Protein AF-A0A7X9VY69-F1 (afdb_monomer)

Secondary structure (DSSP, 8-state):
--------EEPPPTTS--EE--STTT-HHHHHHHHHHHHHHHHH-SPTT---TTS--HHHHHHHHHHHHHHHPPTT-EEEEEEETTEEEEEEE-TTS-EE--------HHHHHHHHHHHHHHHHHHHTT-

Solvent-accessible surface area (backbone atoms only — not comparable to full-atom values): 8017 Å² total; per-residue (Å²): 134,81,80,82,76,57,86,45,73,43,84,47,53,101,85,69,50,74,43,66,50,81,47,57,90,70,42,72,65,42,33,50,52,52,52,51,52,52,51,48,33,71,74,72,46,71,64,93,84,69,86,62,94,88,62,75,50,73,69,52,40,36,53,50,30,54,56,44,46,78,74,65,52,51,87,59,48,48,75,49,78,48,80,54,96,95,47,49,44,48,47,31,26,38,65,87,68,47,78,52,88,71,98,68,94,69,93,42,41,36,57,39,42,44,53,37,40,54,52,49,47,53,52,53,60,59,62,74,75,112

Sequence (130 aa):
MTCDTSHGWVKPRADGARAKCGGPNLCSTCETEKMHNIMLTACFGPPVGTPTDGAPTRDAAVGAAIGRACAELPFGYSIELFLEAGYGGARLLGPEGGEIDLDQDERDLAYEINAGIDAAIATEQGKGAA

Nearest PDB structures (foldseek):
  1whq-assembly1_A  TM=3.171E-01  e=1.118E+00  Mus musculus
  5wg3-assembly1_A  TM=4.318E-01  e=4.539E+00  Homo sapiens
  2hc5-assembly1_A  TM=3.713E-01  e=3.301E+00  Bacillus subtilis
  3krw-assembly1_A  TM=4.331E-01  e=7.556E+00  Homo sapiens
  5ztm-assembly1_B  TM=2.431E-01  e=3.996E+00  Drosophila melanogaster

Mean predicted aligned error: 15.92 Å

Foldseek 3Di:
DFPPPQVAWDQDDVVRDIDGPRACVRDPVRVVVVVVQVVCCVVPNDPPPDDDPDDQDLVRLLVVLVVCCVVQADPLKDKDWDDDDVAIAIWIAHNVRDTDDQPDPDGRHSVRSNSNSVVRVVVVVVVVVD

Structure (mmCIF, N/CA/C/O backbone):
data_AF-A0A7X9VY69-F1
#
_entry.id   AF-A0A7X9VY69-F1
#
loop_
_atom_site.group_PDB
_atom_site.id
_atom_site.type_symbol
_atom_site.label_atom_id
_atom_site.label_alt_id
_atom_site.label_comp_id
_atom_site.label_asym_id
_atom_site.label_entity_id
_atom_site.label_seq_id
_atom_site.pdbx_PDB_ins_code
_atom_site.Cartn_x
_atom_site.Cartn_y
_atom_site.Cartn_z
_atom_site.occupancy
_atom_site.B_iso_or_equiv
_atom_site.auth_seq_id
_atom_site.auth_comp_id
_atom_site.auth_asym_id
_atom_site.auth_atom_id
_atom_site.pdbx_PDB_model_num
ATOM 1 N N . MET A 1 1 ? -4.699 -2.420 -22.846 1.00 42.00 1 MET A N 1
ATOM 2 C CA . MET A 1 1 ? -4.687 -0.989 -23.210 1.00 42.00 1 MET A CA 1
ATOM 3 C C . MET A 1 1 ? -5.370 -0.853 -24.563 1.00 42.00 1 MET A C 1
ATOM 5 O O . MET A 1 1 ? -4.800 -1.251 -25.569 1.00 42.00 1 MET A O 1
ATOM 9 N N . THR A 1 2 ? -6.638 -0.448 -24.587 1.00 41.19 2 THR A N 1
ATOM 10 C CA . THR A 1 2 ? -7.346 -0.118 -25.832 1.00 41.19 2 THR A CA 1
ATOM 11 C C . THR A 1 2 ? -6.780 1.196 -26.352 1.00 41.19 2 THR A C 1
ATOM 13 O O . THR A 1 2 ? -6.737 2.171 -25.613 1.00 41.19 2 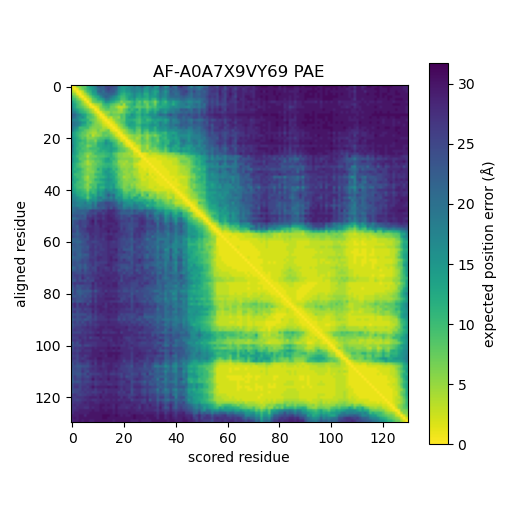THR A O 1
ATOM 16 N N . CYS A 1 3 ? -6.277 1.209 -27.583 1.00 42.62 3 CYS A N 1
ATOM 17 C CA . CYS A 1 3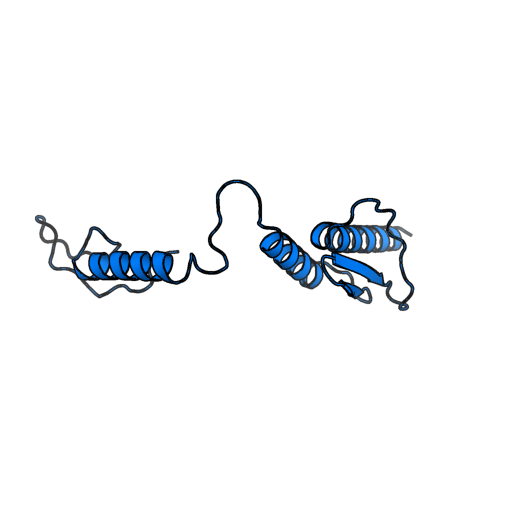 ? -5.744 2.411 -28.214 1.00 42.62 3 CYS A CA 1
ATOM 18 C C . CYS A 1 3 ? -6.870 3.456 -28.332 1.00 42.62 3 CYS A C 1
ATOM 20 O O . CYS A 1 3 ? -7.764 3.298 -29.161 1.00 42.62 3 CYS A O 1
ATOM 22 N N . ASP A 1 4 ? -6.847 4.502 -27.501 1.00 44.75 4 ASP A N 1
ATOM 23 C CA . ASP A 1 4 ? -7.823 5.608 -27.537 1.00 44.75 4 ASP A CA 1
ATOM 24 C C . ASP A 1 4 ? -7.624 6.555 -28.735 1.00 44.75 4 ASP A C 1
ATOM 26 O O . ASP A 1 4 ? -8.426 7.455 -28.988 1.00 44.75 4 ASP A O 1
ATOM 30 N N . THR A 1 5 ? -6.595 6.336 -29.551 1.00 49.47 5 THR A N 1
ATOM 31 C CA . THR A 1 5 ? -6.383 7.067 -30.799 1.00 49.47 5 THR A CA 1
ATOM 32 C C . THR A 1 5 ? -7.203 6.445 -31.929 1.00 49.47 5 THR A C 1
ATOM 34 O O . THR A 1 5 ? -6.700 5.864 -32.892 1.00 49.47 5 THR A O 1
ATOM 37 N N . SER A 1 6 ? -8.531 6.573 -31.855 1.00 53.88 6 SER A N 1
ATOM 38 C CA . SER A 1 6 ? -9.344 6.348 -33.048 1.00 53.88 6 SER A CA 1
ATOM 39 C C . SER A 1 6 ? -9.062 7.470 -34.052 1.00 53.88 6 SER A C 1
ATOM 41 O O . SER A 1 6 ? -9.699 8.517 -33.997 1.00 53.88 6 SER A O 1
ATOM 43 N N . HIS A 1 7 ? -8.125 7.254 -34.981 1.00 57.47 7 HIS A N 1
ATOM 44 C CA . HIS A 1 7 ? -7.727 8.189 -36.055 1.00 57.47 7 HIS A CA 1
ATOM 45 C C . HIS A 1 7 ? -8.829 8.485 -37.096 1.00 57.47 7 HIS A C 1
ATOM 47 O O . HIS A 1 7 ? -8.550 8.870 -38.229 1.00 57.47 7 HIS A O 1
ATOM 53 N N . GLY A 1 8 ? -10.097 8.288 -36.735 1.00 61.59 8 GLY A N 1
ATOM 54 C CA . GLY A 1 8 ? -11.251 8.432 -37.608 1.00 61.59 8 GLY A CA 1
ATOM 55 C C . GLY A 1 8 ? -11.647 7.146 -38.340 1.00 61.59 8 GLY A C 1
ATOM 56 O O . GLY A 1 8 ? -11.267 6.027 -37.980 1.00 61.59 8 GLY A O 1
ATOM 57 N N . TRP A 1 9 ? -12.495 7.326 -39.352 1.00 60.34 9 TRP A N 1
ATOM 58 C CA . TRP A 1 9 ? -13.027 6.261 -40.200 1.00 60.34 9 TRP A CA 1
ATOM 59 C C . TRP A 1 9 ? -12.048 5.951 -41.332 1.00 60.34 9 TRP A C 1
ATOM 61 O O . TRP A 1 9 ? -11.703 6.846 -42.105 1.00 60.34 9 TRP A O 1
ATOM 71 N N . VAL A 1 10 ? -11.641 4.690 -41.470 1.00 62.72 10 VAL A N 1
ATOM 72 C CA . VAL A 1 10 ? -10.800 4.256 -42.594 1.00 62.72 10 VAL A CA 1
ATOM 73 C C . VAL A 1 10 ? -11.692 4.014 -43.823 1.00 62.72 10 VAL A C 1
ATOM 75 O O . VAL A 1 10 ? -12.860 3.632 -43.681 1.00 62.72 10 VAL A O 1
ATOM 78 N N . LYS A 1 11 ? -11.178 4.271 -45.039 1.00 56.16 11 LYS A N 1
ATOM 79 C CA . LYS A 1 11 ? -11.867 3.919 -46.301 1.00 56.16 11 LYS A CA 1
ATOM 80 C C . LYS A 1 11 ? -12.227 2.422 -46.297 1.00 56.16 11 LYS A C 1
ATOM 82 O O . LYS A 1 11 ? -11.490 1.643 -45.697 1.00 56.16 11 LYS A O 1
ATOM 87 N N . PRO A 1 12 ? -13.372 2.035 -46.888 1.00 58.91 12 PRO A N 1
ATOM 88 C CA . PRO A 1 12 ? -14.048 0.806 -46.503 1.00 58.91 12 PRO A CA 1
ATOM 89 C C . PRO A 1 12 ? -13.247 -0.449 -46.849 1.00 58.91 12 PRO A C 1
ATOM 91 O O . PRO A 1 12 ? -12.426 -0.449 -47.770 1.00 58.91 12 PRO A O 1
ATOM 94 N N . ARG A 1 13 ? -13.545 -1.535 -46.123 1.00 55.19 13 ARG A N 1
ATOM 95 C CA . ARG A 1 13 ? -13.172 -2.899 -46.528 1.00 55.19 13 ARG A CA 1
ATOM 96 C C . ARG A 1 13 ? -13.763 -3.175 -47.923 1.00 55.19 13 ARG A C 1
ATOM 98 O O . ARG A 1 13 ? -14.617 -2.434 -48.406 1.00 55.19 13 ARG A O 1
ATOM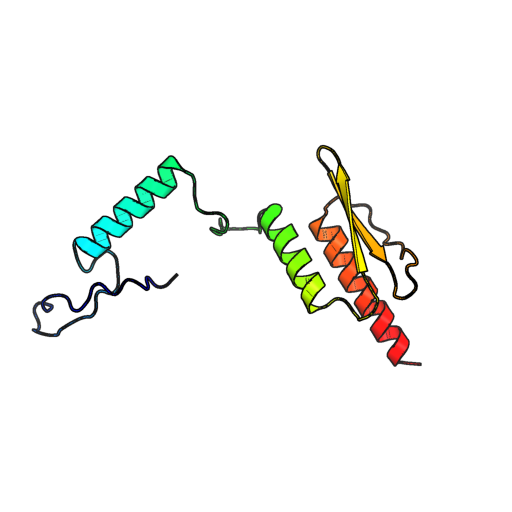 105 N N . ALA A 1 14 ? -13.315 -4.238 -48.590 1.00 55.81 14 ALA A N 1
ATOM 106 C CA . ALA A 1 14 ? -13.772 -4.592 -49.942 1.00 55.81 14 ALA A CA 1
ATOM 107 C C . ALA A 1 14 ? -15.311 -4.735 -50.085 1.00 55.81 14 ALA A C 1
ATOM 109 O O . ALA A 1 14 ? -15.825 -4.732 -51.197 1.00 55.81 14 ALA A O 1
ATOM 110 N N . ASP A 1 15 ? -16.033 -4.828 -48.964 1.00 61.59 15 ASP A N 1
ATOM 111 C CA . ASP A 1 15 ? -17.492 -4.892 -48.832 1.00 61.59 15 ASP A CA 1
ATOM 112 C C . ASP A 1 15 ? -18.198 -3.517 -48.749 1.00 61.59 15 ASP A C 1
ATOM 114 O O . ASP A 1 15 ? -19.422 -3.459 -48.646 1.00 61.59 15 ASP A O 1
ATOM 118 N N . GLY A 1 16 ? -17.465 -2.399 -48.783 1.00 58.34 16 GLY A N 1
ATOM 119 C CA . GLY A 1 16 ? -18.043 -1.053 -48.714 1.00 58.34 16 GLY A CA 1
ATOM 120 C C . GLY A 1 16 ? -18.404 -0.571 -47.300 1.00 58.34 16 GLY A C 1
ATOM 121 O O . GLY A 1 16 ? -18.854 0.568 -47.151 1.00 58.34 16 GLY A O 1
ATOM 122 N N . ALA A 1 17 ? -18.165 -1.364 -46.250 1.00 58.00 17 ALA A N 1
ATOM 123 C CA . ALA A 1 17 ? -18.462 -0.973 -44.874 1.00 58.00 17 ALA A CA 1
ATOM 124 C C . ALA A 1 17 ? -17.372 -0.055 -44.283 1.00 58.00 17 ALA A C 1
ATOM 126 O O . ALA A 1 17 ? -16.174 -0.351 -44.341 1.00 58.00 17 ALA A O 1
ATOM 127 N N . ARG A 1 18 ? -17.779 1.072 -43.676 1.00 57.03 18 ARG A N 1
ATOM 128 C CA . ARG A 1 18 ? -16.869 1.972 -42.941 1.00 57.03 18 ARG A CA 1
ATOM 129 C C . ARG A 1 18 ? -16.512 1.326 -41.601 1.00 57.03 18 ARG A C 1
ATOM 131 O O . ARG A 1 18 ? -17.401 1.045 -40.805 1.00 57.03 18 ARG A O 1
ATOM 138 N N . ALA A 1 19 ? -15.222 1.143 -41.333 1.00 62.84 19 ALA A N 1
ATOM 139 C CA . ALA A 1 19 ? -14.724 0.679 -40.040 1.00 62.84 19 ALA A CA 1
ATOM 140 C C . ALA A 1 19 ? -13.963 1.809 -39.328 1.00 62.84 19 ALA A C 1
ATOM 142 O O . ALA A 1 19 ? -13.222 2.574 -39.952 1.00 62.84 19 ALA A O 1
ATOM 143 N N . LYS A 1 20 ? -14.157 1.929 -38.012 1.00 61.00 20 LYS A N 1
ATOM 144 C CA . LYS A 1 20 ? -13.338 2.787 -37.139 1.00 61.00 20 LYS A CA 1
ATOM 145 C C . LYS A 1 20 ? -11.914 2.195 -37.092 1.00 61.00 20 LYS A C 1
ATOM 147 O O . LYS A 1 20 ? -11.823 0.965 -37.047 1.00 61.00 20 LYS A O 1
ATOM 152 N N . CYS A 1 21 ? -10.819 2.988 -37.135 1.00 65.75 21 CYS A N 1
ATOM 153 C CA . CYS A 1 21 ? -9.479 2.376 -36.943 1.00 65.75 21 CYS A CA 1
ATOM 154 C C . CYS A 1 21 ? -9.493 1.647 -35.596 1.00 65.75 21 CYS A C 1
ATOM 156 O O . CYS A 1 21 ? -9.834 2.242 -34.576 1.00 65.75 21 CYS A O 1
ATOM 158 N N . GLY A 1 22 ? -9.182 0.353 -35.636 1.00 57.84 22 GLY A N 1
ATOM 159 C CA . GLY A 1 22 ? -9.290 -0.563 -34.504 1.00 57.84 22 GLY A CA 1
ATOM 160 C C . GLY A 1 22 ? -7.994 -1.306 -34.200 1.00 57.84 22 GLY A C 1
ATOM 161 O O . GLY A 1 22 ? -8.037 -2.311 -33.500 1.00 57.84 22 GLY A O 1
ATOM 162 N N . GLY A 1 23 ? -6.853 -0.868 -34.743 1.00 58.66 23 GLY A N 1
ATOM 163 C CA . GLY A 1 23 ? -5.563 -1.456 -34.394 1.00 58.66 23 GLY A CA 1
ATOM 164 C C . GLY A 1 23 ? -4.521 -1.474 -35.513 1.00 58.66 23 GLY A C 1
ATOM 165 O O . GLY A 1 23 ? -4.791 -1.057 -36.642 1.00 58.66 23 GLY A O 1
ATOM 166 N N . PRO A 1 24 ? -3.320 -1.991 -35.209 1.00 56.81 24 PRO A N 1
ATOM 167 C CA . PRO A 1 24 ? -2.109 -1.815 -36.015 1.00 56.81 24 PRO A CA 1
ATOM 168 C C . PRO A 1 24 ? -2.127 -2.484 -37.396 1.00 56.81 24 PRO A C 1
ATOM 170 O O . PRO A 1 24 ? -1.228 -2.242 -38.186 1.00 56.81 24 PRO A O 1
ATOM 173 N N . ASN A 1 25 ? -3.145 -3.292 -37.704 1.00 58.38 25 ASN A N 1
ATOM 174 C CA . ASN A 1 25 ? -3.284 -3.978 -38.993 1.00 58.38 25 ASN A CA 1
ATOM 175 C C . ASN A 1 25 ? -4.352 -3.342 -39.905 1.00 58.38 25 ASN A C 1
ATOM 177 O O . ASN A 1 25 ? -4.692 -3.912 -40.939 1.00 58.38 25 ASN A O 1
ATOM 181 N N . LEU A 1 26 ? -4.940 -2.207 -39.506 1.00 63.69 26 LEU A N 1
ATOM 182 C CA . LEU A 1 26 ? -6.069 -1.583 -40.211 1.00 63.69 26 LEU A CA 1
ATOM 183 C C . LEU A 1 26 ? -5.690 -0.339 -41.024 1.00 63.69 26 LEU A C 1
ATOM 185 O O . LEU A 1 26 ? -6.391 -0.025 -41.984 1.00 63.69 26 LEU A O 1
ATOM 189 N N . CYS A 1 27 ? -4.612 0.373 -40.677 1.00 69.75 27 CYS A N 1
ATOM 190 C CA . CYS A 1 27 ? -4.095 1.472 -41.495 1.00 69.75 27 CYS A CA 1
ATOM 191 C C . CYS A 1 27 ? -2.619 1.780 -41.207 1.00 69.75 27 CYS A C 1
ATOM 193 O O . CYS A 1 27 ? -2.111 1.490 -40.123 1.00 69.75 27 CYS A O 1
ATOM 195 N N . SER A 1 28 ? -1.965 2.447 -42.161 1.00 72.38 28 SER A N 1
ATOM 196 C CA . SER A 1 28 ? -0.558 2.862 -42.071 1.00 72.38 28 SER A CA 1
ATOM 197 C C . SER A 1 28 ? -0.270 3.819 -40.910 1.00 72.38 28 SER A C 1
ATOM 199 O O . SER A 1 28 ? 0.850 3.854 -40.407 1.00 72.38 28 SER A O 1
ATOM 201 N N . THR A 1 29 ? -1.266 4.571 -40.435 1.00 70.88 29 THR A N 1
ATOM 202 C CA . THR A 1 29 ? -1.136 5.410 -39.233 1.00 70.88 29 THR A CA 1
ATOM 203 C C . THR A 1 29 ? -1.055 4.552 -37.974 1.00 70.88 29 THR A C 1
ATOM 205 O O . THR A 1 29 ? -0.116 4.695 -37.199 1.00 70.88 29 THR A O 1
ATOM 208 N N . CYS A 1 30 ? -1.986 3.608 -37.811 1.00 71.44 30 CYS A N 1
ATOM 209 C CA . CYS A 1 30 ? -2.012 2.678 -36.683 1.00 71.44 30 CYS A CA 1
ATOM 210 C C . CYS A 1 30 ? -0.751 1.754 -36.708 1.00 71.44 30 CYS A C 1
ATOM 212 O O . CYS A 1 30 ? -0.245 1.355 -35.660 1.00 71.44 30 CYS A O 1
ATOM 214 N N . GLU A 1 31 ? -0.174 1.476 -37.886 1.00 73.00 31 GLU A N 1
ATOM 215 C CA . GLU A 1 31 ? 1.120 0.786 -38.049 1.00 73.00 31 GLU A CA 1
ATOM 216 C C . GLU A 1 31 ? 2.329 1.663 -37.665 1.00 73.00 31 GLU A C 1
ATOM 218 O O . GLU A 1 31 ? 3.214 1.217 -36.932 1.00 73.00 31 GLU A O 1
ATOM 223 N N . THR A 1 32 ? 2.347 2.928 -38.098 1.00 74.69 32 THR A N 1
ATOM 224 C CA . THR A 1 32 ? 3.387 3.904 -37.725 1.00 74.69 32 THR A CA 1
ATOM 225 C C . THR A 1 32 ? 3.441 4.112 -36.212 1.00 74.69 32 THR A C 1
ATOM 227 O O . THR A 1 32 ? 4.526 4.119 -35.636 1.00 74.69 32 THR A O 1
ATOM 230 N N . GLU A 1 33 ? 2.291 4.220 -35.542 1.00 75.19 33 GLU A N 1
ATOM 231 C CA . GLU A 1 33 ? 2.241 4.330 -34.080 1.00 75.19 33 GLU A CA 1
ATOM 232 C C . GLU A 1 33 ? 2.820 3.104 -33.375 1.00 75.19 33 GLU A C 1
ATOM 234 O O . GLU A 1 33 ? 3.556 3.243 -32.398 1.00 75.19 33 GLU A O 1
ATOM 239 N N . LYS A 1 34 ? 2.536 1.901 -33.887 1.00 73.00 34 LYS A N 1
ATOM 240 C CA . LYS A 1 34 ? 3.126 0.668 -33.361 1.00 73.00 34 LYS A CA 1
ATOM 241 C C . LYS A 1 34 ? 4.646 0.698 -33.491 1.00 73.00 34 LYS A C 1
ATOM 243 O O . LYS A 1 34 ? 5.338 0.379 -32.529 1.00 73.00 34 LYS A O 1
ATOM 248 N N . MET A 1 35 ? 5.168 1.094 -34.652 1.00 73.31 35 MET A N 1
ATOM 249 C CA . MET A 1 35 ? 6.615 1.203 -34.859 1.00 73.31 35 MET A CA 1
ATOM 250 C C . MET A 1 35 ? 7.242 2.270 -33.960 1.00 73.31 3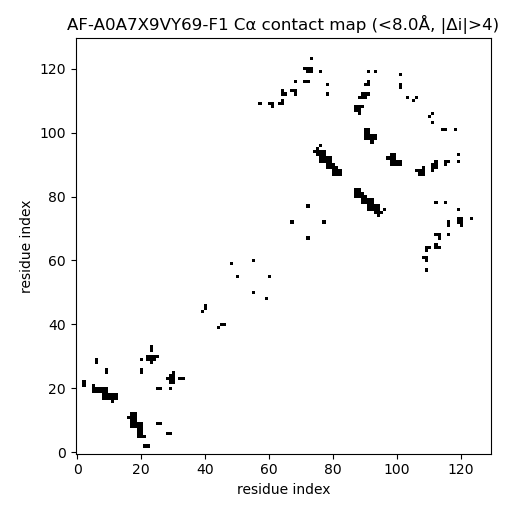5 MET A C 1
ATOM 252 O O . MET A 1 35 ? 8.274 2.012 -33.349 1.00 73.31 35 MET A O 1
ATOM 256 N N . HIS A 1 36 ? 6.598 3.427 -33.807 1.00 73.50 36 HIS A N 1
ATOM 257 C CA . HIS A 1 36 ? 7.043 4.474 -32.889 1.00 73.50 36 HIS A CA 1
ATOM 258 C C . HIS A 1 36 ? 7.097 3.973 -31.438 1.00 73.50 36 HIS A C 1
ATOM 260 O O . HIS A 1 36 ? 8.095 4.178 -30.753 1.00 73.50 36 HIS A O 1
ATOM 266 N N . ASN A 1 37 ? 6.074 3.243 -30.985 1.00 69.50 37 ASN A N 1
ATOM 267 C CA . ASN A 1 37 ? 6.041 2.665 -29.643 1.00 69.50 37 ASN A CA 1
ATOM 268 C C . ASN A 1 37 ? 7.140 1.604 -29.435 1.00 69.50 37 ASN A C 1
ATOM 270 O O . ASN A 1 37 ? 7.809 1.604 -28.401 1.00 69.50 37 ASN A O 1
ATOM 274 N N . ILE A 1 38 ? 7.391 0.757 -30.441 1.00 75.00 38 ILE A N 1
ATOM 275 C CA . ILE A 1 38 ? 8.500 -0.211 -30.431 1.00 75.00 38 ILE A CA 1
ATOM 276 C C . ILE A 1 38 ? 9.849 0.511 -30.332 1.00 75.00 38 ILE A C 1
ATOM 278 O O . ILE A 1 38 ? 10.688 0.118 -29.523 1.00 75.00 38 ILE A O 1
ATOM 282 N N . MET A 1 39 ? 10.058 1.579 -31.109 1.00 77.50 39 MET A N 1
ATOM 283 C CA . MET A 1 39 ? 11.309 2.343 -31.067 1.00 77.50 39 MET A CA 1
ATOM 284 C C . MET A 1 39 ? 11.524 3.024 -29.714 1.00 77.50 39 MET A C 1
ATOM 286 O O . MET A 1 39 ? 12.616 2.940 -29.159 1.00 77.50 39 MET A O 1
ATOM 290 N N . LEU A 1 40 ? 10.484 3.638 -29.143 1.00 72.25 40 LEU A N 1
ATOM 291 C CA . LEU A 1 40 ? 10.568 4.239 -27.811 1.00 72.25 40 LEU A CA 1
ATOM 292 C C . LEU A 1 40 ? 10.897 3.197 -26.735 1.00 72.25 40 LEU A C 1
ATOM 294 O O . LEU A 1 40 ? 11.773 3.434 -25.908 1.00 72.25 40 LEU A O 1
ATOM 298 N N . THR A 1 41 ? 10.261 2.026 -26.795 1.00 70.00 41 THR A N 1
ATOM 299 C CA . THR A 1 41 ? 10.503 0.918 -25.858 1.00 70.00 41 THR A CA 1
ATOM 300 C C . THR A 1 41 ? 11.935 0.384 -25.957 1.00 70.00 41 THR A C 1
ATOM 302 O O . THR A 1 41 ? 12.554 0.067 -24.946 1.00 70.00 41 THR A O 1
ATOM 305 N N . ALA A 1 42 ? 12.493 0.305 -27.167 1.00 69.56 42 ALA A N 1
ATOM 306 C CA . ALA A 1 42 ? 13.864 -0.152 -27.377 1.00 69.56 42 ALA A CA 1
ATOM 307 C C . ALA A 1 42 ? 14.915 0.863 -26.889 1.00 69.56 42 ALA A C 1
ATOM 309 O O . ALA A 1 42 ? 15.975 0.460 -26.417 1.00 69.56 42 ALA A O 1
ATOM 310 N N . CYS A 1 43 ? 14.637 2.167 -26.991 1.00 71.12 43 CYS A N 1
ATOM 311 C CA . CYS A 1 43 ? 15.574 3.218 -26.583 1.00 71.12 43 CYS A CA 1
ATOM 312 C C . CYS A 1 43 ? 15.519 3.553 -25.087 1.00 71.12 43 CYS A C 1
ATOM 314 O O . CYS A 1 43 ? 16.555 3.854 -24.501 1.00 71.12 43 CYS A O 1
ATOM 316 N N . PHE A 1 44 ? 14.333 3.530 -24.477 1.00 70.88 44 PHE A N 1
ATOM 317 C CA . PHE A 1 44 ? 14.118 4.000 -23.102 1.00 70.88 44 PHE A CA 1
ATOM 318 C C . PHE A 1 44 ? 13.717 2.886 -22.128 1.00 70.88 44 PHE A C 1
ATOM 320 O O . PHE A 1 44 ? 13.455 3.157 -20.958 1.00 70.88 44 PHE A O 1
ATOM 327 N N . GLY A 1 45 ? 13.702 1.636 -22.594 1.00 61.66 45 GLY A N 1
ATOM 328 C CA . GLY A 1 45 ? 13.125 0.522 -21.856 1.00 61.66 45 GLY A CA 1
ATOM 329 C C . GLY A 1 45 ? 11.594 0.546 -21.900 1.00 61.66 45 GLY A C 1
ATOM 330 O O . GLY A 1 45 ? 10.980 1.502 -22.388 1.00 61.66 45 GLY A O 1
ATOM 331 N N . PRO A 1 46 ? 10.943 -0.526 -21.429 1.00 59.88 46 PRO A N 1
ATOM 332 C CA . PRO A 1 46 ? 9.496 -0.556 -21.363 1.00 59.88 46 PRO A CA 1
ATOM 333 C C . PRO A 1 46 ? 8.993 0.447 -20.310 1.00 59.88 46 PRO A C 1
ATOM 335 O O . PRO A 1 46 ? 9.678 0.695 -19.315 1.00 59.88 46 PRO A O 1
ATOM 338 N N . PRO A 1 47 ? 7.806 1.051 -20.506 1.00 58.19 47 PRO A N 1
ATOM 339 C CA . PRO A 1 47 ? 7.255 1.978 -19.530 1.00 58.19 47 PRO A CA 1
ATOM 340 C C . PRO A 1 47 ? 7.068 1.270 -18.183 1.00 58.19 47 PRO A C 1
ATOM 342 O O . PRO A 1 47 ? 6.671 0.098 -18.136 1.00 58.19 47 PRO A O 1
ATOM 345 N N . VAL A 1 48 ? 7.338 2.005 -17.098 1.00 50.22 48 VAL A N 1
ATOM 346 C CA . VAL A 1 48 ? 7.028 1.593 -15.720 1.00 50.22 48 VAL A CA 1
ATOM 347 C C . VAL A 1 48 ? 5.591 1.056 -15.681 1.00 50.22 48 VAL A C 1
ATOM 349 O O . VAL A 1 48 ? 4.652 1.762 -16.045 1.00 50.22 48 VAL A O 1
ATOM 352 N N . GLY A 1 49 ? 5.433 -0.217 -15.299 1.00 52.62 49 GLY A N 1
ATOM 353 C CA . GLY A 1 49 ? 4.129 -0.888 -15.197 1.00 52.62 49 GLY A CA 1
ATOM 354 C C . GLY A 1 49 ? 3.757 -1.851 -16.332 1.00 52.62 49 GLY A C 1
ATOM 355 O O . GLY A 1 49 ? 2.615 -2.302 -16.381 1.00 52.62 49 GLY A O 1
ATOM 356 N N . THR A 1 50 ? 4.672 -2.204 -17.237 1.00 52.53 50 THR A N 1
ATOM 357 C CA . THR A 1 50 ? 4.454 -3.346 -18.146 1.00 52.53 50 THR A CA 1
ATOM 358 C C . THR A 1 50 ? 4.594 -4.667 -17.376 1.00 52.53 50 THR A C 1
ATOM 360 O O . THR A 1 50 ? 5.670 -4.942 -16.846 1.00 52.53 50 THR A O 1
ATOM 363 N N . PRO A 1 51 ? 3.536 -5.494 -17.273 1.00 53.97 51 PRO A N 1
ATOM 364 C CA . PRO A 1 51 ? 3.624 -6.760 -16.559 1.00 53.97 51 PRO A CA 1
ATOM 365 C C . PRO A 1 51 ? 4.460 -7.751 -17.375 1.00 53.97 51 PRO A C 1
ATOM 367 O O . PRO A 1 51 ? 4.074 -8.143 -18.475 1.00 53.97 51 PRO A O 1
ATOM 370 N N . THR A 1 52 ? 5.618 -8.140 -16.845 1.00 53.22 52 THR A N 1
ATOM 371 C CA . THR A 1 52 ? 6.380 -9.306 -17.303 1.00 53.22 52 THR A CA 1
ATOM 372 C C . THR A 1 52 ? 5.787 -10.551 -16.652 1.00 53.22 52 THR A C 1
ATOM 374 O O . THR A 1 52 ? 5.605 -10.574 -15.436 1.00 53.22 52 THR A O 1
ATOM 377 N N . ASP A 1 53 ? 5.460 -11.561 -17.451 1.00 55.94 53 ASP A N 1
ATOM 378 C CA . ASP A 1 53 ? 4.840 -12.813 -17.015 1.00 55.94 53 ASP A CA 1
ATOM 379 C C . ASP A 1 53 ? 5.513 -13.420 -15.760 1.00 55.94 53 ASP A C 1
ATOM 381 O O . ASP A 1 53 ? 6.692 -13.773 -15.793 1.00 55.94 53 ASP A O 1
ATOM 385 N N . GLY A 1 54 ? 4.751 -13.586 -14.666 1.00 57.06 54 GLY A N 1
ATOM 386 C CA . GLY A 1 54 ? 5.034 -14.590 -13.624 1.00 57.06 54 GLY A CA 1
ATOM 387 C C . GLY A 1 54 ? 5.001 -14.154 -12.152 1.00 57.06 54 GLY A C 1
ATOM 388 O O . GLY A 1 54 ? 4.513 -14.917 -11.326 1.00 57.06 54 GLY A O 1
ATOM 389 N N . ALA A 1 55 ? 5.462 -12.958 -11.790 1.00 56.25 55 ALA A N 1
ATOM 390 C CA . ALA A 1 55 ? 5.384 -12.434 -10.419 1.00 56.25 55 ALA A CA 1
ATOM 391 C C . ALA A 1 55 ? 5.486 -10.901 -10.452 1.00 56.25 55 ALA A C 1
ATOM 393 O O . ALA A 1 55 ? 6.189 -10.379 -11.323 1.00 56.25 55 ALA A O 1
ATOM 394 N N . PRO A 1 56 ? 4.807 -10.159 -9.554 1.00 62.06 56 PRO A N 1
ATOM 395 C CA . PRO A 1 56 ? 5.007 -8.718 -9.471 1.00 62.06 56 PRO A CA 1
ATOM 396 C C . PRO A 1 5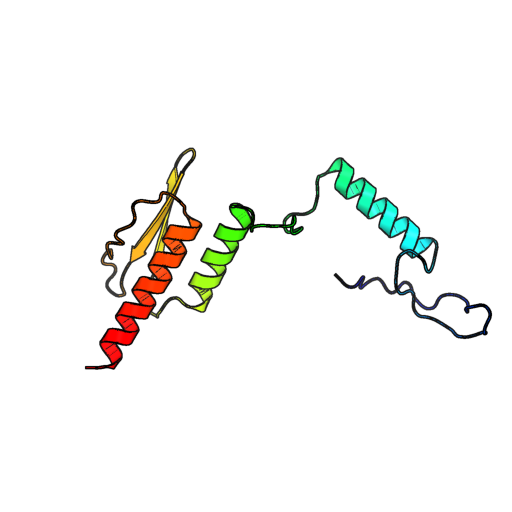6 ? 6.491 -8.436 -9.225 1.00 62.06 56 PRO A C 1
ATOM 398 O O . PRO A 1 56 ? 7.131 -9.087 -8.399 1.00 62.06 56 PRO A O 1
ATOM 401 N N . THR A 1 57 ? 7.051 -7.467 -9.950 1.00 80.88 57 THR A N 1
ATOM 402 C CA . THR A 1 57 ? 8.383 -6.957 -9.615 1.00 80.88 57 THR A CA 1
ATOM 403 C C . THR A 1 57 ? 8.365 -6.439 -8.178 1.00 80.88 57 THR A C 1
ATOM 405 O O . THR A 1 57 ? 7.315 -6.021 -7.684 1.00 80.88 57 THR A O 1
ATOM 408 N N . ARG A 1 58 ? 9.519 -6.435 -7.501 1.00 80.50 58 ARG A N 1
ATOM 409 C CA . ARG A 1 58 ? 9.634 -5.913 -6.128 1.00 80.50 58 ARG A CA 1
ATOM 410 C C . ARG A 1 58 ? 8.988 -4.527 -5.993 1.00 80.50 58 ARG A C 1
ATOM 412 O O . ARG A 1 58 ? 8.216 -4.294 -5.071 1.00 80.50 58 ARG A O 1
ATOM 419 N N . ASP A 1 59 ? 9.203 -3.658 -6.976 1.00 83.75 59 ASP A N 1
ATOM 420 C CA . ASP A 1 59 ? 8.615 -2.314 -7.016 1.00 83.75 59 ASP A CA 1
ATOM 421 C C . ASP A 1 59 ? 7.083 -2.337 -7.146 1.00 83.75 59 ASP A C 1
ATOM 423 O O . ASP A 1 59 ? 6.387 -1.569 -6.481 1.00 83.75 59 ASP A O 1
ATOM 427 N N . ALA A 1 60 ? 6.536 -3.239 -7.970 1.00 86.38 60 ALA A N 1
ATOM 428 C CA . ALA A 1 60 ? 5.092 -3.408 -8.112 1.00 86.38 60 ALA A CA 1
ATOM 429 C C . ALA A 1 60 ? 4.455 -3.984 -6.839 1.00 86.38 60 ALA A C 1
ATOM 431 O O . ALA A 1 60 ? 3.361 -3.563 -6.467 1.00 86.38 60 ALA A O 1
ATOM 432 N N . ALA A 1 61 ? 5.140 -4.904 -6.153 1.00 87.62 61 ALA A N 1
ATOM 433 C CA . ALA A 1 61 ? 4.690 -5.461 -4.882 1.00 87.62 61 ALA A CA 1
ATOM 434 C C . ALA A 1 61 ? 4.634 -4.385 -3.787 1.00 87.62 61 ALA A C 1
ATOM 436 O O . ALA A 1 61 ? 3.628 -4.277 -3.086 1.00 87.62 61 ALA A O 1
ATOM 437 N N . VAL A 1 62 ? 5.661 -3.532 -3.697 1.00 91.06 62 VAL A N 1
ATOM 438 C CA . VAL A 1 62 ? 5.679 -2.393 -2.764 1.00 91.06 62 VAL A CA 1
ATOM 439 C C . VAL A 1 62 ? 4.554 -1.409 -3.086 1.00 91.06 62 VAL A C 1
ATOM 441 O O . VAL A 1 62 ? 3.797 -1.027 -2.196 1.00 91.06 62 VAL A O 1
ATOM 444 N N . GLY A 1 63 ? 4.385 -1.038 -4.360 1.00 92.00 63 GLY A N 1
ATOM 445 C CA . GLY A 1 63 ? 3.297 -0.152 -4.780 1.00 92.00 63 GLY A CA 1
ATOM 446 C C . GLY A 1 63 ? 1.909 -0.717 -4.457 1.00 92.00 63 GLY A C 1
ATOM 447 O O . GLY A 1 63 ? 1.044 0.013 -3.971 1.00 92.00 63 GLY A O 1
ATOM 448 N N . ALA A 1 64 ? 1.707 -2.020 -4.666 1.00 91.69 64 ALA A N 1
ATOM 449 C CA . ALA A 1 64 ? 0.465 -2.704 -4.320 1.00 91.69 64 ALA A CA 1
ATOM 450 C C . ALA A 1 64 ? 0.214 -2.718 -2.803 1.00 91.69 64 ALA A C 1
ATOM 452 O O . ALA A 1 64 ? -0.905 -2.437 -2.378 1.00 91.69 64 ALA A O 1
ATOM 453 N N . ALA A 1 65 ? 1.245 -2.976 -1.991 1.00 93.88 65 ALA A N 1
ATOM 454 C CA . ALA A 1 65 ? 1.136 -2.979 -0.532 1.00 93.88 65 ALA A CA 1
ATOM 455 C C . ALA A 1 65 ? 0.773 -1.590 0.020 1.00 93.88 65 ALA A C 1
ATOM 457 O O . ALA A 1 65 ? -0.108 -1.471 0.868 1.00 93.88 65 ALA A O 1
ATOM 458 N N . ILE A 1 66 ? 1.379 -0.523 -0.514 1.00 94.69 66 ILE A N 1
ATOM 459 C CA . ILE A 1 66 ? 1.030 0.860 -0.151 1.00 94.69 66 ILE A CA 1
ATOM 460 C C . ILE A 1 66 ? -0.419 1.170 -0.543 1.00 94.69 66 ILE A C 1
ATOM 462 O O . ILE A 1 66 ? -1.179 1.700 0.266 1.00 94.69 66 ILE A O 1
ATOM 466 N N . GLY A 1 67 ? -0.822 0.814 -1.767 1.00 95.06 67 GLY A N 1
ATOM 467 C CA . GLY A 1 67 ? -2.199 1.004 -2.226 1.00 95.06 67 GLY A CA 1
ATOM 468 C C . GLY A 1 67 ? -3.213 0.289 -1.331 1.00 95.06 67 GLY A C 1
ATOM 469 O O . GLY A 1 67 ? -4.249 0.861 -0.993 1.00 95.06 67 GLY A O 1
ATOM 470 N N . ARG A 1 68 ? -2.878 -0.928 -0.891 1.00 94.88 68 ARG A N 1
ATOM 471 C CA . ARG A 1 68 ? -3.675 -1.704 0.059 1.00 94.88 68 ARG A CA 1
ATOM 472 C C . ARG A 1 68 ? -3.753 -1.026 1.425 1.00 94.88 68 ARG A C 1
ATOM 474 O O . ARG A 1 68 ? -4.851 -0.880 1.949 1.00 94.88 68 ARG A O 1
ATOM 481 N N . ALA A 1 69 ? -2.634 -0.548 1.971 1.00 94.69 69 ALA A N 1
ATOM 482 C CA . ALA A 1 69 ? -2.620 0.170 3.247 1.00 94.69 69 ALA A CA 1
ATOM 483 C C . ALA A 1 69 ? -3.560 1.385 3.215 1.00 94.69 69 ALA A C 1
ATOM 485 O O . ALA A 1 69 ? -4.351 1.585 4.129 1.00 94.69 69 ALA A O 1
ATOM 486 N N . CYS A 1 70 ? -3.553 2.160 2.128 1.00 94.25 70 CYS A N 1
ATOM 487 C CA . CYS A 1 70 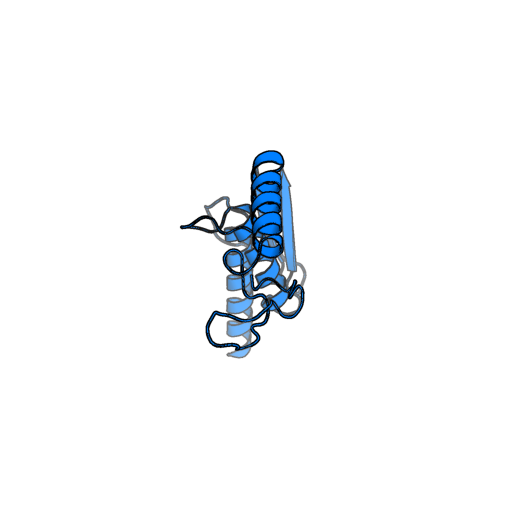? -4.464 3.297 1.985 1.00 94.25 70 CYS A CA 1
ATOM 488 C C . CYS A 1 70 ? -5.951 2.904 1.928 1.00 94.25 70 CYS A C 1
ATOM 490 O O . CYS A 1 70 ? -6.802 3.738 2.232 1.00 94.25 70 CYS A O 1
ATOM 492 N N . ALA A 1 71 ? -6.270 1.683 1.497 1.00 95.00 71 ALA A N 1
ATOM 493 C CA . ALA A 1 71 ? -7.642 1.218 1.316 1.00 95.00 71 ALA A CA 1
ATOM 494 C C . ALA A 1 71 ? -8.194 0.453 2.529 1.00 95.00 71 ALA A C 1
ATOM 496 O O . ALA A 1 71 ? -9.387 0.545 2.813 1.00 95.00 71 ALA A O 1
ATOM 497 N N . GLU A 1 72 ? -7.347 -0.317 3.212 1.00 94.94 72 GLU A N 1
ATOM 498 C CA . GLU A 1 72 ? -7.775 -1.340 4.174 1.00 94.94 72 GLU A CA 1
ATOM 499 C C . GLU A 1 72 ? -7.309 -1.081 5.608 1.00 94.94 72 GLU A C 1
ATOM 501 O O . GLU A 1 72 ? -7.817 -1.726 6.526 1.00 94.94 72 GLU A O 1
ATOM 506 N N . LEU A 1 73 ? -6.359 -0.166 5.832 1.00 93.44 73 LEU A N 1
ATOM 507 C CA . LEU A 1 73 ? -5.842 0.066 7.176 1.00 93.44 73 LEU A CA 1
ATOM 508 C C . LEU A 1 73 ? -6.943 0.658 8.084 1.00 93.44 73 LEU A C 1
ATOM 510 O O . LEU A 1 73 ? -7.562 1.662 7.712 1.00 93.44 73 LEU A O 1
ATOM 514 N N . PRO A 1 74 ? -7.203 0.069 9.269 1.00 93.00 74 PRO A N 1
ATOM 515 C CA . PRO A 1 74 ? -8.226 0.573 10.180 1.00 93.00 74 PRO A CA 1
ATOM 516 C C . PRO A 1 74 ? -7.918 1.984 10.695 1.00 93.00 74 PRO A C 1
ATOM 518 O O . PRO A 1 74 ? -6.766 2.414 10.775 1.00 93.00 74 PRO A O 1
ATOM 521 N N . PHE A 1 75 ? -8.965 2.722 11.069 1.00 90.75 75 PHE A N 1
ATOM 522 C CA . PHE A 1 75 ? -8.822 4.101 11.529 1.00 90.75 75 PHE A CA 1
ATOM 523 C C . PHE A 1 75 ? -7.943 4.196 12.786 1.00 90.75 75 PHE A C 1
ATOM 525 O O . PHE A 1 75 ? -8.100 3.434 13.734 1.00 90.75 75 PHE A O 1
ATOM 532 N N . GLY A 1 76 ? -7.036 5.174 12.804 1.00 90.88 76 GLY A N 1
ATOM 533 C CA . GLY A 1 76 ? -6.087 5.396 13.897 1.00 90.88 76 GLY A CA 1
ATOM 534 C C . GLY A 1 76 ? -4.785 4.609 13.747 1.00 90.88 76 GLY A C 1
ATOM 535 O O . GLY A 1 76 ? -3.758 5.071 14.228 1.00 90.88 76 GLY A O 1
ATOM 536 N N . TYR A 1 77 ? -4.782 3.490 13.025 1.00 93.69 77 TYR A N 1
ATOM 537 C CA . TYR A 1 77 ? -3.544 2.782 12.719 1.00 93.69 77 TYR A CA 1
ATOM 538 C C . TYR A 1 77 ? -2.724 3.548 11.677 1.00 93.69 77 TYR A C 1
ATOM 540 O O . TYR A 1 77 ? -3.263 4.238 10.807 1.00 93.69 77 TYR A O 1
ATOM 548 N N . SER A 1 78 ? -1.405 3.410 11.747 1.00 94.00 78 SER A N 1
ATOM 549 C CA . SER A 1 78 ? -0.488 3.944 10.742 1.00 94.00 78 SER A CA 1
ATOM 550 C C . SER A 1 78 ? 0.685 2.995 10.517 1.00 94.00 78 SER A C 1
ATOM 552 O O . SER A 1 78 ? 0.994 2.148 11.351 1.00 94.00 78 SER A O 1
ATOM 554 N N . ILE A 1 79 ? 1.316 3.104 9.349 1.00 93.31 79 ILE A N 1
ATOM 555 C CA . ILE A 1 79 ? 2.510 2.334 8.997 1.00 93.31 79 ILE A CA 1
ATOM 556 C C . ILE A 1 79 ? 3.650 3.325 8.781 1.00 93.31 79 ILE A C 1
ATOM 558 O O . ILE A 1 79 ? 3.526 4.239 7.963 1.00 93.31 79 ILE A O 1
ATOM 562 N N . GLU A 1 80 ? 4.757 3.141 9.496 1.00 92.94 80 GLU A N 1
ATOM 563 C CA . GLU A 1 80 ? 5.985 3.912 9.288 1.00 92.94 80 GLU A CA 1
ATOM 564 C C . GLU A 1 80 ? 7.002 3.102 8.489 1.00 92.94 80 GLU A C 1
ATOM 566 O O . GLU A 1 80 ? 7.187 1.911 8.735 1.00 92.94 80 GLU A O 1
ATOM 571 N N . LEU A 1 81 ? 7.681 3.765 7.551 1.00 92.12 81 LEU A N 1
ATOM 572 C CA . LEU A 1 81 ? 8.684 3.157 6.680 1.00 92.12 81 LEU A CA 1
ATOM 573 C C . LEU A 1 81 ? 10.096 3.571 7.110 1.00 92.12 81 LEU A C 1
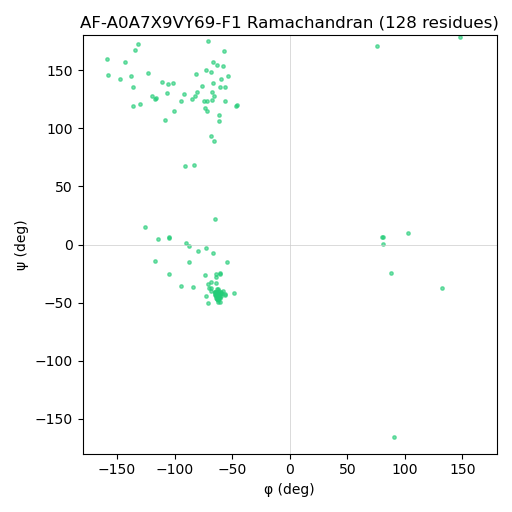ATOM 575 O O . LEU A 1 81 ? 10.354 4.749 7.360 1.00 92.12 81 LEU A O 1
ATOM 579 N N . PHE A 1 82 ? 11.029 2.621 7.100 1.00 88.56 82 PHE A N 1
ATOM 580 C CA . PHE A 1 82 ? 12.454 2.833 7.369 1.00 88.56 82 PHE A CA 1
ATOM 581 C C . PHE A 1 82 ? 13.238 2.494 6.119 1.00 88.56 82 PHE A C 1
ATOM 583 O O . PHE A 1 82 ? 13.094 1.403 5.577 1.00 88.56 82 PHE A O 1
ATOM 590 N N . LEU A 1 83 ? 14.060 3.431 5.654 1.00 89.88 83 LEU A N 1
ATOM 591 C CA . LEU A 1 83 ? 14.844 3.273 4.436 1.00 89.88 83 LEU A CA 1
ATOM 592 C C . LEU A 1 83 ? 16.328 3.371 4.767 1.00 89.88 83 LEU A C 1
ATOM 594 O O . LEU A 1 83 ? 16.783 4.347 5.362 1.00 89.88 83 LEU A O 1
ATOM 598 N N . GLU A 1 84 ? 17.081 2.374 4.329 1.00 86.19 84 GLU A N 1
ATOM 599 C CA . GLU A 1 84 ? 18.524 2.271 4.490 1.00 86.19 84 GLU A CA 1
ATOM 600 C C . GLU A 1 84 ? 19.169 1.835 3.167 1.00 86.19 84 GLU A C 1
ATOM 602 O O . GLU A 1 84 ? 18.509 1.407 2.216 1.00 86.19 84 GLU A O 1
ATOM 607 N N . ALA A 1 85 ? 20.493 1.946 3.071 1.00 86.81 85 ALA A N 1
ATOM 608 C CA . ALA A 1 85 ? 21.203 1.516 1.874 1.00 86.81 85 ALA A CA 1
ATOM 609 C C . ALA A 1 85 ? 21.010 0.004 1.642 1.00 86.81 85 ALA A C 1
ATOM 611 O O . ALA A 1 85 ? 21.531 -0.821 2.388 1.00 86.81 85 ALA A O 1
ATOM 612 N N . GLY A 1 86 ? 20.271 -0.352 0.586 1.00 82.56 86 GLY A N 1
ATOM 613 C CA . GLY A 1 86 ? 19.989 -1.744 0.219 1.00 82.56 86 GLY A CA 1
ATOM 614 C C . GLY A 1 86 ? 18.852 -2.404 1.006 1.00 82.56 86 GLY A C 1
ATOM 615 O O . GLY A 1 86 ? 18.632 -3.601 0.832 1.00 82.56 86 GLY A O 1
ATOM 616 N N . TYR A 1 87 ? 18.125 -1.655 1.842 1.00 81.31 87 TYR A N 1
ATOM 617 C CA . TYR A 1 87 ? 17.043 -2.191 2.662 1.00 81.31 87 TYR A CA 1
ATOM 618 C C . TYR A 1 87 ? 15.920 -1.172 2.876 1.00 81.31 87 TYR A C 1
ATOM 620 O O . TYR A 1 87 ? 16.162 0.017 3.058 1.00 81.31 87 TYR A O 1
ATOM 628 N N . GLY A 1 88 ? 14.683 -1.653 2.886 1.00 86.00 88 GLY A N 1
ATOM 629 C CA . GLY A 1 88 ? 13.531 -0.901 3.359 1.00 86.00 88 GLY A CA 1
ATOM 630 C C . GLY A 1 88 ? 12.683 -1.816 4.226 1.00 86.00 88 GLY A C 1
ATOM 631 O O . GLY A 1 88 ? 12.480 -2.963 3.833 1.00 86.00 88 GLY A O 1
ATOM 632 N N . GLY A 1 89 ? 12.222 -1.317 5.368 1.00 88.75 89 GLY A N 1
ATOM 633 C CA . GLY A 1 89 ? 11.308 -2.025 6.263 1.00 88.75 89 GLY A CA 1
ATOM 634 C C . GLY A 1 89 ? 10.123 -1.160 6.690 1.00 88.75 89 GLY A C 1
ATOM 635 O O . GLY A 1 89 ? 10.087 0.041 6.400 1.00 88.75 89 GLY A O 1
ATOM 636 N N . ALA A 1 90 ? 9.158 -1.759 7.375 1.00 91.56 90 ALA A N 1
ATOM 637 C CA . ALA A 1 90 ? 7.946 -1.122 7.861 1.00 91.56 90 ALA A CA 1
ATOM 638 C C . ALA A 1 90 ? 7.599 -1.578 9.286 1.00 91.56 90 ALA A C 1
ATOM 640 O O . ALA A 1 90 ? 7.790 -2.736 9.640 1.00 91.56 90 ALA A O 1
ATOM 641 N N . ARG A 1 91 ? 7.038 -0.671 10.095 1.00 91.06 91 ARG A N 1
ATOM 642 C CA . ARG A 1 91 ? 6.443 -1.003 11.401 1.00 91.06 91 ARG A CA 1
ATOM 643 C C . ARG A 1 91 ? 4.986 -0.562 11.454 1.00 91.06 91 ARG A C 1
ATOM 645 O O . ARG A 1 91 ? 4.632 0.467 10.872 1.00 91.06 91 ARG A O 1
ATOM 652 N N . LEU A 1 92 ? 4.162 -1.312 12.179 1.00 93.25 92 LEU A N 1
ATOM 653 C CA . LEU A 1 92 ? 2.772 -0.956 12.444 1.00 93.25 92 LEU A CA 1
ATOM 654 C C . LEU A 1 92 ? 2.671 -0.171 13.753 1.00 93.25 92 LEU A C 1
ATOM 656 O O . LEU A 1 92 ? 3.139 -0.619 14.799 1.00 93.25 92 LEU A O 1
ATOM 660 N N . LEU A 1 93 ? 2.001 0.973 13.702 1.00 93.00 93 LEU A N 1
ATOM 661 C CA . LEU A 1 93 ? 1.617 1.747 14.871 1.00 93.00 93 LEU A CA 1
ATOM 662 C C . LEU A 1 93 ? 0.114 1.598 15.105 1.00 93.00 93 LEU A C 1
ATOM 664 O O . LEU A 1 93 ? -0.702 1.756 14.193 1.00 93.00 93 LEU A O 1
ATOM 668 N N . GLY A 1 94 ? -0.252 1.286 16.345 1.00 89.88 94 GLY A N 1
ATOM 669 C CA . GLY A 1 94 ? -1.636 1.265 16.794 1.00 89.88 94 GLY A CA 1
ATOM 670 C C . GLY A 1 94 ? -2.244 2.671 16.916 1.00 89.88 94 GLY A C 1
ATOM 671 O O . GLY A 1 94 ? -1.532 3.671 16.821 1.00 89.88 94 GLY A O 1
ATOM 672 N N . PRO A 1 95 ? -3.551 2.766 17.222 1.00 88.94 95 PRO A N 1
ATOM 673 C CA . PRO A 1 95 ? -4.290 4.033 17.300 1.00 88.94 95 PRO A CA 1
ATOM 674 C C . PRO A 1 95 ? -3.764 5.026 18.340 1.00 88.94 95 PRO A C 1
ATOM 676 O O . PRO A 1 95 ? -3.947 6.231 18.200 1.00 88.94 95 PRO A O 1
ATOM 679 N N . GLU A 1 96 ? -3.078 4.524 19.364 1.00 87.88 96 GLU A N 1
ATOM 680 C CA . GLU A 1 96 ? -2.462 5.322 20.428 1.00 87.88 96 GLU A CA 1
ATOM 681 C C . GLU A 1 96 ? -1.011 5.736 20.085 1.00 87.88 96 GLU A C 1
ATOM 683 O O . GLU A 1 96 ? -0.321 6.334 20.909 1.00 87.88 96 GLU A O 1
ATOM 688 N N . GLY A 1 97 ? -0.507 5.364 18.900 1.00 81.56 97 GLY A N 1
ATOM 689 C CA . GLY A 1 97 ? 0.885 5.561 18.480 1.00 81.56 97 GLY A CA 1
ATOM 690 C C . GLY A 1 97 ? 1.880 4.533 19.034 1.00 81.56 97 GLY A C 1
ATOM 691 O O . GLY A 1 97 ? 3.083 4.688 18.845 1.00 81.56 97 GLY A O 1
ATOM 692 N N . GLY A 1 98 ? 1.406 3.491 19.725 1.00 85.94 98 GLY A N 1
ATOM 693 C CA . GLY A 1 98 ? 2.247 2.393 20.209 1.00 85.94 98 GLY A CA 1
ATOM 694 C C . GLY A 1 98 ? 2.631 1.427 19.089 1.00 85.94 98 GLY A C 1
ATOM 695 O O . GLY A 1 98 ? 1.778 1.048 18.288 1.00 85.94 98 GLY A O 1
ATOM 696 N N . GLU A 1 99 ? 3.895 1.013 19.051 1.00 87.69 99 GLU A N 1
ATOM 697 C CA . GLU A 1 99 ? 4.382 0.011 18.100 1.00 87.69 99 GLU A CA 1
ATOM 698 C C . GLU A 1 99 ? 3.770 -1.361 18.400 1.00 87.69 99 GLU A C 1
ATOM 700 O O . GLU A 1 99 ? 3.745 -1.812 19.549 1.00 87.69 99 GLU A O 1
ATOM 705 N N . ILE A 1 100 ? 3.247 -2.002 17.357 1.00 85.62 100 ILE A N 1
ATOM 706 C CA . ILE A 1 100 ? 2.747 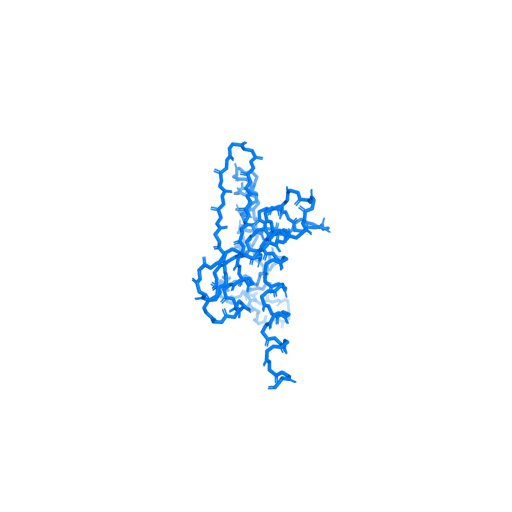-3.372 17.408 1.00 85.62 100 ILE A CA 1
ATOM 707 C C . ILE A 1 100 ? 3.833 -4.252 16.811 1.00 85.62 100 ILE A C 1
ATOM 709 O O . ILE A 1 100 ? 4.146 -4.133 15.627 1.00 85.62 100 ILE A O 1
ATOM 713 N N . ASP A 1 101 ? 4.397 -5.117 17.650 1.00 82.25 101 ASP A N 1
ATOM 714 C CA . ASP A 1 101 ? 5.435 -6.051 17.238 1.00 82.25 101 ASP A CA 1
ATOM 715 C C . ASP A 1 101 ? 4.849 -7.082 16.268 1.00 82.25 101 ASP A C 1
ATOM 717 O O . ASP A 1 101 ? 3.840 -7.736 16.558 1.00 82.25 101 ASP A O 1
ATOM 721 N N . LEU A 1 102 ? 5.462 -7.181 15.095 1.00 78.50 102 LEU A N 1
ATOM 722 C CA . LEU A 1 102 ? 5.090 -8.135 14.065 1.00 78.50 102 LEU A CA 1
ATOM 723 C C . LEU A 1 102 ? 6.203 -9.178 14.028 1.00 78.50 102 LEU A C 1
ATOM 725 O O . LEU A 1 102 ? 7.294 -8.885 13.548 1.00 78.50 102 LEU A O 1
ATOM 729 N N . ASP A 1 103 ? 5.924 -10.377 14.536 1.00 72.00 103 ASP A N 1
ATOM 730 C CA . ASP A 1 103 ? 6.875 -11.493 14.574 1.00 72.00 103 ASP A CA 1
ATOM 731 C C . ASP A 1 103 ? 7.189 -11.956 13.139 1.00 72.00 103 ASP A C 1
ATOM 733 O O . ASP A 1 103 ? 6.460 -12.754 12.542 1.00 72.00 103 ASP A O 1
ATOM 737 N N . GLN A 1 104 ? 8.207 -11.343 12.529 1.00 67.88 104 GLN A N 1
ATOM 738 C CA . GLN A 1 104 ? 8.581 -11.540 11.132 1.00 67.88 104 GLN A CA 1
ATOM 739 C C . GLN A 1 104 ? 10.097 -11.674 10.991 1.00 67.88 104 GLN A C 1
ATOM 741 O O . GLN A 1 104 ? 10.854 -10.746 11.269 1.00 67.88 104 GLN A O 1
ATOM 746 N N . ASP A 1 105 ? 10.529 -12.827 10.480 1.00 67.81 105 ASP A N 1
ATOM 747 C CA . ASP A 1 105 ? 11.939 -13.117 10.192 1.00 67.81 105 ASP A CA 1
ATOM 748 C C . ASP A 1 105 ? 12.370 -12.663 8.780 1.00 67.81 105 ASP A C 1
ATOM 750 O O . ASP A 1 105 ? 13.564 -12.610 8.465 1.00 67.81 105 ASP A O 1
ATOM 754 N N . GLU A 1 106 ? 11.409 -12.366 7.898 1.00 74.12 106 GLU A N 1
ATOM 755 C CA . GLU A 1 106 ? 11.661 -12.055 6.489 1.00 74.12 106 GLU A CA 1
ATOM 756 C C . GLU A 1 106 ? 11.775 -10.547 6.236 1.00 74.12 106 GLU A C 1
ATOM 758 O O . GLU A 1 106 ? 10.866 -9.773 6.512 1.00 74.12 106 GLU A O 1
ATOM 763 N N . ARG A 1 107 ? 12.911 -10.143 5.656 1.00 73.44 107 ARG A N 1
ATOM 764 C CA . ARG A 1 107 ? 13.281 -8.746 5.383 1.00 73.44 107 ARG A CA 1
ATOM 765 C C . ARG A 1 107 ? 12.820 -8.291 3.996 1.00 73.44 107 ARG A C 1
ATOM 767 O O . ARG A 1 107 ? 13.648 -8.041 3.109 1.00 73.44 107 ARG A O 1
ATOM 774 N N . ASP A 1 108 ? 11.509 -8.186 3.806 1.00 87.19 108 ASP A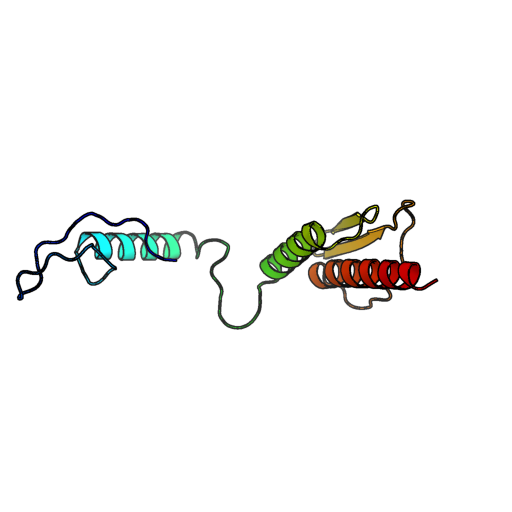 N 1
ATOM 775 C CA . ASP A 1 108 ? 10.894 -7.653 2.587 1.00 87.19 108 ASP A CA 1
ATOM 776 C C . ASP A 1 108 ? 9.839 -6.581 2.896 1.00 87.19 108 ASP A C 1
ATOM 778 O O . ASP A 1 108 ? 8.830 -6.839 3.542 1.00 87.19 108 ASP A O 1
ATOM 782 N N . LEU A 1 109 ? 10.049 -5.369 2.369 1.00 89.56 109 LEU A N 1
ATOM 783 C CA . LEU A 1 109 ? 9.187 -4.213 2.629 1.00 89.56 109 LEU A CA 1
ATOM 784 C C . LEU A 1 109 ? 7.714 -4.459 2.276 1.00 89.56 109 LEU A C 1
ATOM 786 O O . LEU A 1 109 ? 6.823 -4.020 3.000 1.00 89.56 109 LEU A O 1
ATOM 790 N N . ALA A 1 110 ? 7.438 -5.106 1.140 1.00 91.06 110 ALA A N 1
ATOM 791 C CA . ALA A 1 110 ? 6.061 -5.335 0.719 1.00 91.06 110 ALA A CA 1
ATOM 792 C C . ALA A 1 110 ? 5.386 -6.369 1.627 1.00 91.06 110 ALA A C 1
ATOM 794 O O . ALA A 1 110 ? 4.208 -6.218 1.955 1.00 91.06 110 ALA A O 1
ATOM 795 N N . TYR A 1 111 ? 6.131 -7.393 2.046 1.00 90.06 111 TYR A N 1
ATOM 796 C CA . TYR A 1 111 ? 5.674 -8.375 3.020 1.00 90.06 111 TYR A CA 1
ATOM 797 C C . TYR A 1 111 ? 5.374 -7.729 4.381 1.00 90.06 111 TYR A C 1
ATOM 799 O O . TYR A 1 111 ? 4.256 -7.862 4.879 1.00 90.06 111 TYR A O 1
ATOM 807 N N . GLU A 1 112 ? 6.299 -6.924 4.910 1.00 91.94 112 GLU A N 1
ATOM 808 C CA . GLU A 1 112 ? 6.156 -6.254 6.210 1.00 91.94 112 GLU A CA 1
ATOM 809 C C . GLU A 1 112 ? 4.937 -5.315 6.256 1.00 91.94 112 GLU A C 1
ATOM 811 O O . GLU A 1 112 ? 4.174 -5.331 7.224 1.00 91.94 112 GLU A O 1
ATOM 816 N N . ILE A 1 113 ? 4.693 -4.545 5.185 1.00 93.44 113 ILE A N 1
ATOM 817 C CA . ILE A 1 113 ? 3.500 -3.690 5.070 1.00 93.44 113 ILE A CA 1
ATOM 818 C C . ILE A 1 113 ? 2.222 -4.539 5.091 1.00 93.44 113 ILE A C 1
ATOM 820 O O . ILE A 1 113 ? 1.280 -4.212 5.813 1.00 93.44 113 ILE A O 1
ATOM 824 N N . ASN A 1 114 ? 2.172 -5.625 4.313 1.00 93.12 114 ASN A N 1
ATOM 825 C CA . ASN A 1 114 ? 0.987 -6.483 4.247 1.00 93.12 114 ASN A CA 1
ATOM 826 C C . ASN A 1 114 ? 0.692 -7.167 5.583 1.00 93.12 114 ASN A C 1
ATOM 828 O O . ASN A 1 114 ? -0.460 -7.179 6.011 1.00 93.12 114 ASN A O 1
ATOM 832 N N . ALA A 1 115 ? 1.722 -7.660 6.267 1.00 91.50 115 ALA A N 1
ATOM 833 C CA . ALA A 1 115 ? 1.582 -8.244 7.592 1.00 91.50 115 ALA A CA 1
ATOM 834 C C . ALA A 1 115 ? 1.075 -7.221 8.623 1.00 91.50 115 ALA A C 1
ATOM 836 O O . ALA A 1 115 ? 0.216 -7.548 9.441 1.00 91.50 115 ALA A O 1
ATOM 837 N N . GLY A 1 116 ? 1.530 -5.964 8.548 1.00 91.81 116 GLY A N 1
ATOM 838 C CA . GLY A 1 116 ? 0.997 -4.881 9.379 1.00 91.81 116 GLY A CA 1
ATOM 839 C C . GLY A 1 116 ? -0.490 -4.614 9.125 1.00 91.81 116 GLY A C 1
ATOM 840 O O . GLY A 1 116 ? -1.264 -4.467 10.071 1.00 91.81 116 GLY A O 1
ATOM 841 N N . ILE A 1 117 ? -0.920 -4.611 7.860 1.00 93.06 117 ILE A N 1
ATOM 842 C CA . ILE A 1 117 ? -2.342 -4.475 7.503 1.00 93.06 117 ILE A CA 1
ATOM 843 C C . ILE A 1 117 ? -3.154 -5.631 8.105 1.00 93.06 117 ILE A C 1
ATOM 845 O O . ILE A 1 117 ? -4.161 -5.393 8.773 1.00 93.06 117 ILE A O 1
ATOM 849 N N . ASP A 1 118 ? -2.701 -6.871 7.916 1.00 93.19 118 ASP A N 1
ATOM 850 C CA . ASP A 1 118 ? -3.408 -8.064 8.392 1.00 93.19 118 ASP A CA 1
ATOM 851 C C . ASP A 1 118 ? -3.508 -8.093 9.926 1.00 93.19 118 ASP A C 1
ATOM 853 O O . ASP A 1 118 ? -4.576 -8.376 10.475 1.00 93.19 118 ASP A O 1
ATOM 857 N N . ALA A 1 119 ? -2.434 -7.722 10.629 1.00 90.50 119 ALA A N 1
ATOM 858 C CA . ALA A 1 119 ? -2.419 -7.622 12.086 1.00 90.50 119 ALA A CA 1
ATOM 859 C C . ALA A 1 119 ? -3.365 -6.529 12.611 1.00 90.50 119 ALA A C 1
ATOM 861 O O . ALA A 1 119 ? -4.084 -6.747 13.595 1.00 90.50 119 ALA A O 1
ATOM 862 N N . ALA A 1 120 ? -3.414 -5.367 11.950 1.00 91.31 120 ALA A N 1
ATOM 863 C CA . ALA A 1 120 ? -4.333 -4.290 12.311 1.00 91.31 120 ALA A CA 1
ATOM 864 C C . ALA A 1 120 ? -5.796 -4.730 12.146 1.00 91.31 120 ALA A C 1
ATOM 866 O O . ALA A 1 120 ? -6.600 -4.575 13.067 1.00 91.31 120 ALA A O 1
ATOM 867 N N . ILE A 1 121 ? -6.127 -5.349 11.008 1.00 91.81 121 ILE A N 1
ATOM 868 C CA . ILE A 1 121 ? -7.472 -5.865 10.722 1.00 91.81 121 ILE A CA 1
ATOM 869 C C . ILE A 1 121 ? -7.871 -6.941 11.740 1.00 91.81 121 ILE A C 1
ATOM 871 O O . ILE A 1 121 ? -8.976 -6.889 12.284 1.00 91.81 121 ILE A O 1
ATOM 875 N N . ALA A 1 122 ? -6.982 -7.895 12.033 1.00 89.00 122 ALA A N 1
ATOM 876 C CA . ALA A 1 122 ? -7.247 -8.956 13.003 1.00 89.00 122 ALA A CA 1
ATOM 877 C C . ALA A 1 122 ? -7.506 -8.398 14.414 1.00 89.00 122 ALA A C 1
ATOM 879 O O . ALA A 1 122 ? -8.423 -8.847 15.106 1.00 89.00 122 ALA A O 1
ATOM 880 N N . THR A 1 123 ? -6.744 -7.378 14.822 1.00 85.75 123 THR A N 1
ATOM 881 C CA . THR A 1 123 ? -6.919 -6.711 16.121 1.00 85.75 123 THR A CA 1
ATOM 882 C C . THR A 1 123 ? -8.276 -6.013 16.218 1.00 85.75 123 THR A C 1
ATOM 884 O O . THR A 1 123 ? -8.967 -6.131 17.233 1.00 85.75 123 THR A O 1
ATOM 887 N N . GLU A 1 124 ? -8.691 -5.318 15.158 1.00 84.00 124 GLU A N 1
ATOM 888 C CA . GLU A 1 124 ? -9.961 -4.589 15.132 1.00 84.00 124 GLU A CA 1
ATOM 889 C C . GLU A 1 124 ? -11.170 -5.540 15.134 1.00 84.00 124 GLU A C 1
ATOM 891 O O . GLU A 1 124 ? -12.145 -5.330 15.859 1.00 84.00 124 GLU A O 1
ATOM 896 N N . GLN A 1 125 ? -11.084 -6.647 14.390 1.00 80.38 125 GLN A N 1
ATOM 897 C CA . GLN A 1 125 ? -12.117 -7.688 14.386 1.00 80.38 125 GLN A CA 1
ATOM 898 C C . GLN A 1 125 ? -12.259 -8.371 15.755 1.00 80.38 125 GLN A C 1
ATOM 900 O O . GLN A 1 125 ? -13.372 -8.720 16.151 1.00 80.38 125 GLN A O 1
ATOM 905 N N . GLY A 1 126 ? -11.164 -8.505 16.511 1.00 66.94 126 GLY A N 1
ATOM 906 C CA . GLY A 1 126 ? -11.186 -9.013 17.885 1.00 66.94 126 GLY A CA 1
ATOM 907 C C . GLY A 1 126 ? -11.858 -8.067 18.889 1.00 66.94 126 GLY A C 1
ATOM 908 O O . GLY A 1 126 ? -12.507 -8.535 19.823 1.00 66.94 126 GLY A O 1
ATOM 909 N N . LYS A 1 127 ? -11.766 -6.744 18.688 1.00 59.75 127 LYS A N 1
ATOM 910 C CA . LYS A 1 127 ? -12.418 -5.737 19.550 1.00 59.75 127 LYS A CA 1
ATOM 911 C C . LYS A 1 127 ? -13.935 -5.644 19.353 1.00 59.75 127 LYS A C 1
ATOM 913 O O . LYS A 1 127 ? -14.630 -5.253 20.282 1.00 59.75 127 LYS A O 1
ATOM 918 N N . GLY A 1 128 ? -14.456 -6.006 18.178 1.00 49.16 128 GLY A N 1
ATOM 919 C CA . GLY A 1 128 ? -15.896 -5.977 17.881 1.00 49.16 128 GLY A CA 1
ATOM 920 C C . GLY A 1 128 ? -16.707 -7.163 18.425 1.00 49.16 128 GLY A C 1
ATOM 921 O O . GLY A 1 128 ? -17.929 -7.170 18.283 1.00 49.16 128 GLY A O 1
ATOM 922 N N . ALA A 1 129 ? -16.051 -8.168 19.014 1.00 43.91 129 ALA A N 1
ATOM 923 C CA . ALA A 1 129 ? -16.674 -9.399 19.513 1.00 43.91 129 ALA A CA 1
ATOM 924 C C . ALA A 1 129 ? -16.811 -9.466 21.051 1.00 43.91 129 ALA A C 1
ATOM 926 O O . ALA A 1 129 ? -17.193 -10.516 21.573 1.00 43.91 129 ALA A O 1
ATOM 927 N N . ALA A 1 130 ? -16.494 -8.380 21.765 1.00 36.78 130 ALA A N 1
ATOM 928 C CA . ALA A 1 130 ? -16.558 -8.279 23.225 1.00 36.78 130 ALA A CA 1
ATOM 929 C C . ALA A 1 130 ? -17.674 -7.337 23.697 1.00 36.78 130 ALA A C 1
ATOM 931 O O . ALA A 1 130 ? -17.852 -6.268 23.071 1.00 36.78 130 ALA A O 1
#

pLDDT: mean 75.24, std 15.98, range [36.78, 95.06]

Radius of gyration: 24.04 Å; Cα contacts (8 Å, |Δi|>4): 140; chains: 1; bounding box: 40×23×73 Å